Protein AF-A0A8T6LPL7-F1 (afdb_monomer_lite)

Structure (mmCIF, N/CA/C/O backbone):
data_AF-A0A8T6LPL7-F1
#
_entry.id   AF-A0A8T6LPL7-F1
#
loop_
_atom_site.group_PDB
_atom_site.id
_atom_site.type_symbol
_atom_site.label_atom_id
_atom_site.label_alt_id
_atom_site.label_comp_id
_atom_site.label_asym_id
_atom_site.label_entity_id
_atom_site.label_seq_id
_atom_site.pdbx_PDB_ins_code
_atom_site.Cartn_x
_atom_site.Cartn_y
_atom_site.Cartn_z
_atom_site.occupancy
_atom_site.B_iso_or_equiv
_atom_site.auth_seq_id
_atom_site.auth_comp_id
_atom_site.auth_asym_id
_atom_site.auth_atom_id
_atom_site.pdbx_PDB_model_num
ATOM 1 N N . MET A 1 1 ? 3.602 -15.380 -18.763 1.00 67.50 1 MET A N 1
ATOM 2 C CA . MET A 1 1 ? 3.431 -14.136 -17.983 1.00 67.50 1 MET A CA 1
ATOM 3 C C . MET A 1 1 ? 2.209 -13.417 -18.536 1.00 67.50 1 MET A C 1
ATOM 5 O O . MET A 1 1 ? 2.093 -13.347 -19.753 1.00 67.50 1 MET A O 1
ATOM 9 N N . LYS A 1 2 ? 1.263 -12.986 -17.693 1.00 82.44 2 LYS A N 1
ATOM 10 C CA . LYS A 1 2 ? 0.088 -12.222 -18.142 1.00 82.44 2 LYS A CA 1
ATOM 11 C C . LYS A 1 2 ? 0.498 -10.750 -18.225 1.00 82.44 2 LYS A C 1
ATOM 13 O O . LYS A 1 2 ? 0.851 -10.180 -17.201 1.00 82.44 2 LYS A O 1
ATOM 18 N N . ILE A 1 3 ? 0.505 -10.175 -19.425 1.00 88.38 3 ILE A N 1
ATOM 19 C CA . ILE A 1 3 ? 0.833 -8.758 -19.638 1.00 88.38 3 ILE A CA 1
ATOM 20 C C . ILE A 1 3 ? -0.462 -7.955 -19.438 1.00 88.38 3 ILE A C 1
ATOM 22 O O . ILE A 1 3 ? -1.446 -8.277 -20.113 1.00 88.38 3 ILE A O 1
ATOM 26 N N . PRO A 1 4 ? -0.522 -6.964 -18.527 1.00 91.38 4 PRO A N 1
ATOM 27 C CA . PRO A 1 4 ? -1.689 -6.096 -18.435 1.00 91.38 4 PRO A CA 1
ATOM 28 C C . PRO A 1 4 ? -1.886 -5.342 -19.754 1.00 91.38 4 PRO A C 1
ATOM 30 O O . PRO A 1 4 ? -0.917 -4.988 -20.428 1.00 91.38 4 PRO A O 1
ATOM 33 N N . THR A 1 5 ? -3.143 -5.121 -20.137 1.00 93.25 5 THR A N 1
ATOM 34 C CA . THR A 1 5 ? -3.511 -4.609 -21.469 1.00 93.25 5 THR A CA 1
ATOM 35 C C . THR A 1 5 ? -2.822 -3.295 -21.808 1.00 93.25 5 THR A C 1
ATOM 37 O O . THR A 1 5 ? -2.354 -3.129 -22.930 1.00 93.25 5 THR A O 1
ATOM 40 N N . ASP A 1 6 ? -2.661 -2.421 -20.817 1.00 91.94 6 ASP A N 1
ATOM 41 C CA . ASP A 1 6 ? -2.053 -1.099 -20.985 1.00 91.94 6 ASP A CA 1
ATOM 42 C C . ASP A 1 6 ? -0.549 -1.161 -21.295 1.00 91.94 6 ASP A C 1
ATOM 44 O O . ASP A 1 6 ? 0.022 -0.208 -21.825 1.00 91.94 6 ASP A O 1
ATOM 48 N N . TYR A 1 7 ? 0.100 -2.299 -21.023 1.00 92.44 7 TYR A N 1
ATOM 49 C CA . TYR A 1 7 ? 1.518 -2.510 -21.305 1.00 92.44 7 TYR A CA 1
ATOM 50 C C . TYR A 1 7 ? 1.777 -3.332 -22.567 1.00 92.44 7 TYR A C 1
ATOM 52 O O . TYR A 1 7 ? 2.923 -3.366 -23.004 1.00 92.44 7 TYR A O 1
ATOM 60 N N . ALA A 1 8 ? 0.772 -3.963 -23.183 1.00 91.06 8 ALA A N 1
ATOM 61 C CA . ALA A 1 8 ? 0.979 -4.903 -24.292 1.00 91.06 8 ALA A CA 1
ATOM 62 C C . ALA A 1 8 ? 1.766 -4.286 -25.466 1.00 91.06 8 ALA A C 1
ATOM 64 O O . ALA A 1 8 ? 2.808 -4.810 -25.864 1.00 91.06 8 ALA A O 1
ATOM 65 N N . ASP A 1 9 ? 1.338 -3.117 -25.951 1.00 89.31 9 ASP A N 1
ATOM 66 C CA . ASP A 1 9 ? 1.981 -2.430 -27.082 1.00 89.31 9 ASP A CA 1
ATOM 67 C C . ASP A 1 9 ? 3.326 -1.785 -26.708 1.00 89.31 9 ASP A C 1
ATOM 69 O O . ASP A 1 9 ? 4.209 -1.573 -27.547 1.00 89.31 9 ASP A O 1
ATOM 73 N N . GLY A 1 10 ? 3.482 -1.384 -25.445 1.00 93.62 10 GLY A N 1
ATOM 74 C CA . GLY A 1 10 ? 4.706 -0.773 -24.926 1.00 93.62 10 GLY A CA 1
ATOM 75 C C . GLY A 1 10 ? 5.802 -1.795 -24.646 1.00 93.62 10 GLY A C 1
ATOM 76 O O . GLY A 1 10 ? 6.973 -1.529 -24.916 1.00 93.62 10 GLY A O 1
ATOM 77 N N . TYR A 1 11 ? 5.417 -2.969 -24.151 1.00 94.31 11 TYR A N 1
ATOM 78 C CA . TYR A 1 11 ? 6.321 -4.006 -23.681 1.00 94.31 11 TYR A CA 1
ATOM 79 C C . TYR A 1 11 ? 7.197 -4.555 -24.807 1.00 94.31 11 TYR A C 1
ATOM 81 O O . TYR A 1 11 ? 8.414 -4.571 -24.654 1.00 94.31 11 TYR A O 1
ATOM 89 N N . GLU A 1 12 ? 6.631 -4.896 -25.969 1.00 93.62 12 GLU A N 1
ATOM 90 C CA . GLU A 1 12 ? 7.423 -5.409 -27.102 1.00 93.62 12 GLU A CA 1
ATOM 91 C C . GLU A 1 12 ? 8.459 -4.388 -27.598 1.00 93.62 12 GLU A C 1
ATOM 93 O O . GLU A 1 12 ? 9.617 -4.722 -27.860 1.00 93.62 12 GLU A O 1
ATOM 98 N N . ARG A 1 13 ? 8.072 -3.106 -27.656 1.00 95.75 13 ARG A N 1
ATOM 99 C CA . ARG A 1 13 ? 8.981 -2.012 -28.030 1.00 95.75 13 ARG A CA 1
ATOM 100 C C . ARG A 1 13 ? 10.089 -1.823 -26.996 1.00 95.75 13 ARG A C 1
ATOM 102 O O . ARG A 1 13 ? 11.247 -1.667 -27.370 1.00 95.75 13 ARG A O 1
ATOM 109 N N . ALA A 1 14 ? 9.749 -1.855 -25.708 1.00 95.81 14 ALA A N 1
ATOM 110 C CA . ALA A 1 14 ? 10.716 -1.733 -24.622 1.00 95.81 14 ALA A CA 1
ATOM 111 C C . ALA A 1 14 ? 11.685 -2.921 -24.596 1.00 95.81 14 ALA A C 1
ATOM 113 O O . ALA A 1 14 ? 12.893 -2.732 -24.457 1.00 95.81 14 ALA A O 1
ATOM 114 N N . ARG A 1 15 ? 11.174 -4.136 -24.813 1.00 96.00 15 ARG A N 1
ATOM 115 C CA . ARG A 1 15 ? 11.958 -5.370 -24.848 1.00 96.00 15 ARG A CA 1
ATOM 116 C C . ARG A 1 15 ? 12.956 -5.387 -26.005 1.00 96.00 15 ARG A C 1
ATOM 118 O O . ARG A 1 15 ? 14.057 -5.894 -25.833 1.00 96.00 15 ARG A O 1
ATOM 125 N N . ALA A 1 16 ? 12.626 -4.785 -27.150 1.00 96.75 16 ALA A N 1
ATOM 126 C CA . ALA A 1 16 ? 13.571 -4.617 -28.258 1.00 96.75 16 ALA A CA 1
ATOM 127 C C . ALA A 1 16 ? 14.758 -3.688 -27.921 1.00 96.75 16 ALA A C 1
ATOM 129 O O . ALA A 1 16 ? 15.818 -3.813 -28.530 1.00 96.75 16 ALA A O 1
ATOM 130 N N . VAL A 1 17 ? 14.593 -2.771 -26.958 1.00 97.62 17 VAL A N 1
ATOM 131 C CA . VAL A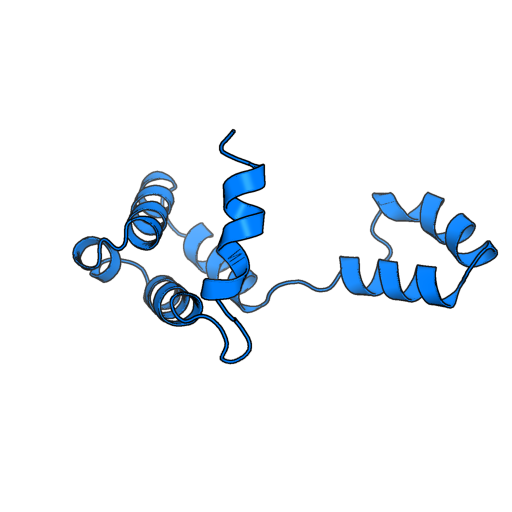 1 17 ? 15.640 -1.835 -26.511 1.00 97.62 17 VAL A CA 1
ATOM 132 C C . VAL A 1 17 ? 16.434 -2.407 -25.335 1.00 97.62 17 VAL A C 1
ATOM 134 O O . VAL A 1 17 ? 17.662 -2.402 -25.356 1.00 97.62 17 VAL A O 1
ATOM 137 N N . ASN A 1 18 ? 15.742 -2.888 -24.300 1.00 97.75 18 ASN A N 1
ATOM 138 C CA . ASN A 1 18 ? 16.343 -3.484 -23.112 1.00 97.75 18 ASN A CA 1
ATOM 139 C C . ASN A 1 18 ? 15.419 -4.580 -22.545 1.00 97.75 18 ASN A C 1
ATOM 141 O O . ASN A 1 18 ? 14.507 -4.270 -21.771 1.00 97.75 18 ASN A O 1
ATOM 145 N N . PRO A 1 19 ? 15.654 -5.856 -22.905 1.00 96.69 19 PRO A N 1
ATOM 146 C CA . PRO A 1 19 ? 14.806 -6.959 -22.469 1.00 96.69 19 PRO A CA 1
ATOM 147 C C . PRO A 1 19 ? 14.741 -7.112 -20.950 1.00 96.69 19 PRO A C 1
ATOM 149 O O . PRO A 1 19 ? 13.663 -7.271 -20.393 1.00 96.69 19 PRO A O 1
ATOM 152 N N . GLU A 1 20 ? 15.885 -7.012 -20.272 1.00 97.62 20 GLU A N 1
ATOM 153 C CA . GLU A 1 20 ? 15.971 -7.243 -18.830 1.00 97.62 20 GLU A CA 1
ATOM 154 C C . GLU A 1 20 ? 15.196 -6.184 -18.037 1.00 97.62 20 GLU A C 1
ATOM 156 O O . GLU A 1 20 ? 14.483 -6.511 -17.087 1.00 97.62 20 GLU A O 1
ATOM 161 N N . LEU A 1 21 ? 15.303 -4.913 -18.436 1.00 96.62 21 LEU A N 1
ATOM 162 C CA . LEU A 1 21 ? 14.554 -3.839 -17.792 1.00 96.62 21 LEU A CA 1
ATOM 163 C C . LEU A 1 21 ? 13.054 -3.934 -18.092 1.00 96.62 21 LEU A C 1
ATOM 165 O O . LEU A 1 21 ? 12.256 -3.725 -17.183 1.00 96.62 21 LEU A O 1
ATOM 169 N N . ALA A 1 22 ? 12.672 -4.266 -19.329 1.00 96.19 22 ALA A N 1
ATOM 170 C CA . ALA A 1 22 ? 11.269 -4.444 -19.702 1.00 96.19 22 ALA A CA 1
ATOM 171 C C . ALA A 1 22 ? 10.614 -5.578 -18.899 1.00 96.19 22 ALA A C 1
ATOM 173 O O . ALA A 1 22 ? 9.526 -5.398 -18.350 1.00 96.19 22 ALA A O 1
ATOM 174 N N . ASP A 1 23 ? 11.308 -6.711 -18.770 1.00 94.94 23 ASP A N 1
ATOM 175 C CA . ASP A 1 23 ? 10.841 -7.870 -18.008 1.00 94.94 23 ASP A CA 1
ATOM 176 C C . ASP A 1 23 ? 10.719 -7.543 -16.515 1.00 94.94 23 ASP A C 1
ATOM 178 O O . ASP A 1 23 ? 9.698 -7.851 -15.899 1.00 94.94 23 ASP A O 1
ATOM 182 N N . ARG A 1 24 ? 11.720 -6.867 -15.930 1.00 95.62 24 ARG A N 1
ATOM 183 C CA . ARG A 1 24 ? 11.666 -6.440 -14.523 1.00 95.62 24 ARG A CA 1
ATOM 184 C C . ARG A 1 24 ? 10.550 -5.442 -14.277 1.00 95.62 24 ARG A C 1
ATOM 186 O O . ARG A 1 24 ? 9.811 -5.618 -13.317 1.00 95.62 24 ARG A O 1
ATOM 193 N N . TYR A 1 25 ? 10.425 -4.415 -15.111 1.00 94.38 25 TYR A N 1
ATOM 194 C CA . TYR A 1 25 ? 9.381 -3.408 -14.956 1.00 94.38 25 TYR A CA 1
ATOM 195 C C . TYR A 1 25 ? 8.006 -4.075 -14.953 1.00 94.38 25 TYR A C 1
ATOM 197 O O . TYR A 1 25 ? 7.259 -3.926 -13.992 1.00 94.38 25 TYR A O 1
ATOM 205 N N . LEU A 1 26 ? 7.721 -4.902 -15.966 1.00 94.50 26 LEU A N 1
ATOM 206 C CA . LEU A 1 26 ? 6.461 -5.630 -16.060 1.00 94.50 26 LEU A CA 1
ATOM 207 C C . LEU A 1 26 ? 6.233 -6.542 -14.845 1.00 94.50 26 LEU A C 1
ATOM 209 O O . LEU A 1 26 ? 5.140 -6.542 -14.284 1.00 94.50 26 LEU A O 1
ATOM 213 N N . ALA A 1 27 ? 7.256 -7.274 -14.397 1.00 93.50 27 ALA A N 1
ATOM 214 C CA . ALA A 1 27 ? 7.149 -8.137 -13.225 1.00 93.50 27 ALA A CA 1
ATOM 215 C C . ALA A 1 27 ? 6.770 -7.367 -11.948 1.00 93.50 27 ALA A C 1
ATOM 217 O O . ALA A 1 27 ? 6.022 -7.901 -11.139 1.00 93.50 27 ALA A O 1
ATOM 218 N N . HIS A 1 28 ? 7.219 -6.120 -11.780 1.00 93.75 28 HIS A N 1
ATOM 219 C CA . HIS A 1 28 ? 6.866 -5.306 -10.611 1.00 93.75 28 HIS A CA 1
ATOM 220 C C . HIS A 1 28 ? 5.474 -4.664 -10.717 1.00 93.75 28 HIS A C 1
ATOM 222 O O . HIS A 1 28 ? 4.907 -4.308 -9.693 1.00 93.75 28 HIS A O 1
ATOM 228 N N . THR A 1 29 ? 4.878 -4.568 -11.914 1.00 91.94 29 THR A N 1
ATOM 229 C CA . THR A 1 29 ? 3.487 -4.075 -12.068 1.00 91.94 29 THR A CA 1
ATOM 230 C C . THR A 1 29 ? 2.423 -5.067 -11.601 1.00 91.94 29 THR A C 1
ATOM 232 O O . THR A 1 29 ? 1.262 -4.700 -11.460 1.00 91.94 29 THR A O 1
ATOM 235 N N . ILE A 1 30 ? 2.804 -6.329 -11.400 1.00 90.00 30 ILE A N 1
ATOM 236 C CA . ILE A 1 30 ? 1.899 -7.406 -10.977 1.00 90.00 30 ILE A CA 1
ATOM 237 C C . ILE A 1 30 ? 2.159 -7.858 -9.536 1.00 90.00 30 ILE A C 1
ATOM 239 O O . ILE A 1 30 ? 1.538 -8.818 -9.083 1.00 90.00 30 ILE A O 1
ATOM 243 N N . VAL A 1 31 ? 3.089 -7.206 -8.833 1.00 91.81 31 VAL A N 1
ATOM 244 C CA . VAL A 1 31 ? 3.292 -7.418 -7.398 1.00 91.81 31 VAL A CA 1
ATOM 245 C C . VAL A 1 31 ? 2.198 -6.640 -6.672 1.00 91.81 31 VAL A C 1
ATOM 247 O O . VAL A 1 31 ? 2.186 -5.414 -6.716 1.00 91.81 31 VAL A O 1
ATOM 250 N N . GLY A 1 32 ? 1.257 -7.370 -6.076 1.00 91.88 32 GLY A N 1
ATOM 251 C CA . GLY A 1 32 ? 0.225 -6.811 -5.203 1.00 91.88 32 GLY A CA 1
ATOM 252 C C . GLY A 1 32 ? 0.702 -6.670 -3.758 1.00 91.88 32 GLY A C 1
ATOM 253 O O . GLY A 1 32 ? 1.879 -6.882 -3.456 1.00 91.88 32 GLY A O 1
ATOM 254 N N . ASP A 1 33 ? -0.242 -6.363 -2.876 1.00 93.50 33 ASP A N 1
ATOM 255 C CA . ASP A 1 33 ? -0.035 -6.254 -1.435 1.00 93.50 33 ASP A CA 1
ATOM 256 C C . ASP A 1 33 ? -1.000 -7.224 -0.736 1.00 93.50 33 ASP A C 1
ATOM 258 O O . ASP A 1 33 ? -2.175 -6.900 -0.587 1.00 93.50 33 ASP A O 1
ATOM 262 N N . PRO A 1 34 ? -0.538 -8.423 -0.328 1.00 92.62 34 PRO A N 1
ATOM 263 C CA . PRO A 1 34 ? -1.410 -9.429 0.274 1.00 92.62 34 PRO A CA 1
ATOM 264 C C . PRO A 1 34 ? -2.125 -8.965 1.549 1.00 92.62 34 PRO A C 1
ATOM 266 O O . PRO A 1 34 ? -3.215 -9.457 1.838 1.00 92.62 34 PRO A O 1
ATOM 269 N N . GLU A 1 35 ? -1.522 -8.054 2.318 1.00 91.00 35 GLU A N 1
ATOM 270 C CA . GLU A 1 35 ? -2.117 -7.528 3.551 1.00 91.00 35 GLU A CA 1
ATOM 271 C C . GLU A 1 35 ? -3.235 -6.539 3.212 1.00 91.00 35 GLU A C 1
ATOM 273 O O . GLU A 1 35 ? -4.348 -6.661 3.729 1.00 91.00 35 GLU A O 1
ATOM 278 N N . ALA A 1 36 ? -2.983 -5.625 2.271 1.00 91.50 36 ALA A N 1
ATOM 279 C CA . ALA A 1 36 ? -4.009 -4.711 1.779 1.00 91.50 36 ALA A CA 1
ATOM 280 C C . ALA A 1 36 ? -5.121 -5.441 1.002 1.00 91.50 36 ALA A C 1
ATOM 282 O O . ALA A 1 36 ? -6.289 -5.086 1.135 1.00 91.50 36 ALA A O 1
ATOM 283 N N . ASP A 1 37 ? -4.794 -6.480 0.229 1.00 94.06 37 ASP A N 1
ATOM 284 C CA . ASP A 1 37 ? -5.766 -7.292 -0.510 1.00 94.06 37 ASP A CA 1
ATOM 285 C C . ASP A 1 37 ? -6.754 -7.970 0.456 1.00 94.06 37 ASP A C 1
ATOM 287 O O . ASP A 1 37 ? -7.970 -7.897 0.254 1.00 94.06 37 ASP A O 1
ATOM 291 N N . ALA A 1 38 ? -6.245 -8.571 1.540 1.00 93.44 38 ALA A N 1
ATOM 292 C CA . ALA A 1 38 ? -7.071 -9.163 2.591 1.00 93.44 38 ALA A CA 1
ATOM 293 C C . ALA A 1 38 ? -7.92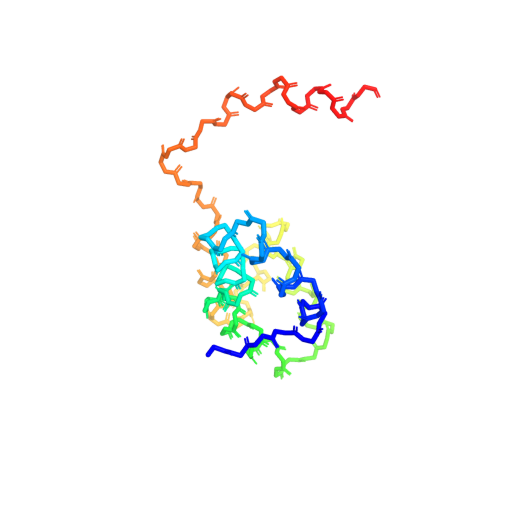2 -8.106 3.311 1.00 93.44 38 ALA A C 1
ATOM 295 O O . ALA A 1 38 ? -9.107 -8.328 3.572 1.00 93.44 38 ALA A O 1
ATOM 296 N N . LEU A 1 39 ? -7.344 -6.931 3.583 1.00 93.88 39 LEU A N 1
ATOM 297 C CA . LEU A 1 39 ? -8.071 -5.827 4.197 1.00 93.88 39 LEU A CA 1
ATOM 298 C C . LEU A 1 39 ? -9.237 -5.359 3.320 1.00 93.88 39 LEU A C 1
ATOM 300 O O . LEU A 1 39 ? -10.348 -5.163 3.811 1.00 93.88 39 LEU A O 1
ATOM 304 N N . MET A 1 40 ? -9.007 -5.206 2.017 1.00 94.31 40 MET A N 1
ATOM 305 C CA . MET A 1 40 ? -10.038 -4.793 1.068 1.00 94.31 40 MET A CA 1
ATOM 306 C C . MET A 1 40 ? -11.162 -5.825 0.950 1.00 94.31 40 MET A C 1
ATOM 308 O O . MET A 1 40 ? -12.325 -5.437 0.820 1.00 94.31 40 MET A O 1
ATOM 312 N N . GLU A 1 41 ? -10.846 -7.121 1.024 1.00 95.00 41 GLU A N 1
ATOM 313 C CA . GLU A 1 41 ? -11.855 -8.182 1.068 1.00 95.00 41 GLU A CA 1
ATOM 314 C C . GLU A 1 41 ? -12.761 -8.034 2.301 1.00 95.00 41 GLU A C 1
ATOM 316 O O . GLU A 1 41 ? -13.986 -8.060 2.168 1.00 95.00 41 GLU A O 1
ATOM 321 N N . GLU A 1 42 ? -12.192 -7.772 3.478 1.00 93.44 42 GLU A N 1
ATOM 322 C CA . GLU A 1 42 ? -12.959 -7.595 4.716 1.00 93.44 42 GLU A CA 1
ATOM 323 C C . GLU A 1 42 ? -13.796 -6.308 4.717 1.00 93.44 42 GLU A C 1
ATOM 325 O O . GLU A 1 42 ? -14.984 -6.332 5.048 1.00 93.44 42 GLU A O 1
ATOM 330 N N . LEU A 1 43 ? -13.220 -5.190 4.267 1.00 93.69 43 LEU A N 1
ATOM 331 C CA . LEU A 1 43 ? -13.934 -3.915 4.160 1.00 93.69 43 LEU A CA 1
ATOM 332 C C . LEU A 1 43 ? -15.085 -3.972 3.149 1.00 93.69 43 LEU A C 1
ATOM 334 O O . LEU A 1 43 ? -16.085 -3.277 3.326 1.00 93.69 43 LEU A O 1
ATOM 338 N N . SER A 1 44 ? -14.989 -4.818 2.117 1.00 95.19 44 SER A N 1
ATOM 339 C CA . SER A 1 44 ? -16.050 -4.968 1.112 1.00 95.19 44 SER A CA 1
ATOM 340 C C . SER A 1 44 ? -17.365 -5.528 1.674 1.00 95.19 44 SER A C 1
ATOM 342 O O . SER A 1 44 ? -18.414 -5.374 1.046 1.00 95.19 44 SER A O 1
ATOM 344 N N . ALA A 1 45 ? -17.325 -6.153 2.856 1.00 94.50 45 ALA A N 1
ATOM 345 C CA . ALA A 1 45 ? -18.498 -6.683 3.546 1.00 94.50 45 ALA A CA 1
ATOM 346 C C . ALA A 1 45 ? -19.231 -5.639 4.412 1.00 94.50 45 ALA A C 1
ATOM 348 O O . ALA A 1 45 ? -20.318 -5.929 4.920 1.00 94.50 45 ALA A O 1
ATOM 349 N N . LEU A 1 46 ? -18.651 -4.451 4.606 1.00 94.69 46 LEU A N 1
ATOM 350 C CA . LEU A 1 46 ? -19.199 -3.386 5.446 1.00 94.69 46 LEU A CA 1
ATOM 351 C C . LEU A 1 46 ? -19.990 -2.353 4.637 1.00 94.69 46 LEU A C 1
ATOM 353 O O . LEU A 1 46 ? -19.845 -2.221 3.421 1.00 94.69 46 LEU A O 1
ATOM 357 N N . ASP A 1 47 ? -20.810 -1.572 5.342 1.00 96.69 47 ASP A N 1
ATOM 358 C CA . ASP A 1 47 ? -21.430 -0.387 4.754 1.00 96.69 47 ASP A CA 1
ATOM 359 C C . ASP A 1 47 ? -20.367 0.699 4.457 1.00 96.69 47 ASP A C 1
ATOM 361 O O . ASP A 1 47 ? -19.470 0.909 5.282 1.00 96.69 47 ASP A O 1
ATOM 365 N N . PRO A 1 48 ? -20.447 1.426 3.324 1.00 95.31 48 PRO A N 1
ATOM 366 C CA . PRO A 1 48 ? -19.463 2.449 2.968 1.00 95.31 48 PRO A CA 1
ATOM 367 C C . PRO A 1 48 ? -19.248 3.540 4.026 1.00 95.31 48 PRO A C 1
ATOM 369 O O . PRO A 1 48 ? -18.117 3.997 4.200 1.00 95.31 48 PRO A O 1
ATOM 372 N N . GLU A 1 49 ? -20.290 3.954 4.755 1.00 96.12 49 GLU A N 1
ATOM 373 C CA . GLU A 1 49 ? -20.151 4.945 5.829 1.00 96.12 49 GLU A CA 1
ATOM 374 C C . GLU A 1 49 ? -19.369 4.367 7.014 1.00 96.12 49 GLU A C 1
ATOM 376 O O . GLU A 1 49 ? -18.566 5.068 7.633 1.00 96.12 49 GLU A O 1
ATOM 381 N N . GLN A 1 50 ? -19.547 3.073 7.304 1.00 94.94 50 GLN A N 1
ATOM 382 C CA . GLN A 1 50 ? -18.772 2.375 8.331 1.00 94.94 50 GLN A CA 1
ATOM 383 C C . GLN A 1 50 ? -17.305 2.231 7.931 1.00 94.94 50 GLN A C 1
ATOM 385 O O . GLN A 1 50 ? -16.436 2.498 8.760 1.00 94.94 50 GLN A O 1
ATOM 390 N N . VAL A 1 51 ? -17.031 1.863 6.673 1.00 95.25 51 VAL A N 1
ATOM 391 C CA . VAL A 1 51 ? -15.662 1.795 6.135 1.00 95.25 51 VAL A CA 1
ATOM 392 C C . VAL A 1 51 ? -14.973 3.143 6.297 1.00 95.25 51 VAL A C 1
ATOM 394 O O . VAL A 1 51 ? -13.896 3.216 6.884 1.00 95.25 51 VAL A O 1
ATOM 397 N N . TYR A 1 52 ? -15.616 4.220 5.837 1.00 94.81 52 TYR A N 1
ATOM 398 C CA . TYR A 1 52 ? -15.067 5.567 5.949 1.00 94.81 52 TYR A CA 1
ATOM 399 C C . TYR A 1 52 ? -14.795 5.951 7.408 1.00 94.81 52 TYR A C 1
ATOM 401 O O . TYR A 1 52 ? -13.702 6.409 7.729 1.00 94.81 52 TYR A O 1
ATOM 409 N N . ARG A 1 53 ? -15.760 5.704 8.303 1.00 95.12 53 ARG A N 1
ATOM 410 C CA . ARG A 1 53 ? -15.625 6.001 9.733 1.00 95.12 53 ARG A CA 1
ATOM 411 C C . ARG A 1 53 ? -14.426 5.289 10.360 1.00 95.12 53 ARG A C 1
ATOM 413 O O . ARG A 1 53 ? -13.692 5.914 11.115 1.00 95.12 53 ARG A O 1
ATOM 420 N N . PHE A 1 54 ? -14.229 4.002 10.074 1.00 94.88 54 PHE A N 1
ATOM 421 C CA . PHE A 1 54 ? -13.122 3.247 10.662 1.00 94.88 54 PHE A CA 1
ATOM 422 C C . PHE A 1 54 ? -11.762 3.613 10.063 1.00 94.88 54 PHE A C 1
ATOM 424 O O . PHE A 1 54 ? -10.788 3.709 10.805 1.00 94.88 54 PHE A O 1
ATOM 431 N N . LEU A 1 55 ? -11.687 3.856 8.750 1.00 93.50 55 LEU A N 1
ATOM 432 C CA . LEU A 1 55 ? -10.449 4.315 8.116 1.00 93.50 55 LEU A CA 1
ATOM 433 C C . LEU A 1 55 ? -10.034 5.688 8.644 1.00 93.50 55 LEU A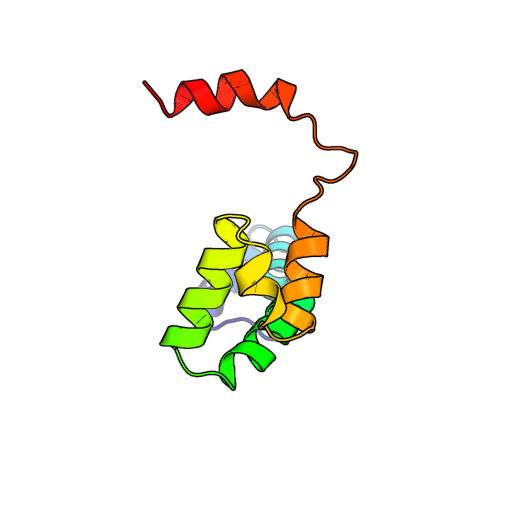 C 1
ATOM 435 O O . LEU A 1 55 ? -8.869 5.879 8.979 1.00 93.50 55 LEU A O 1
ATOM 439 N N . GLN A 1 56 ? -10.985 6.617 8.772 1.00 94.38 56 GLN A N 1
ATOM 440 C CA . GLN A 1 56 ? -10.712 7.923 9.359 1.00 94.38 56 GLN A CA 1
ATOM 441 C C 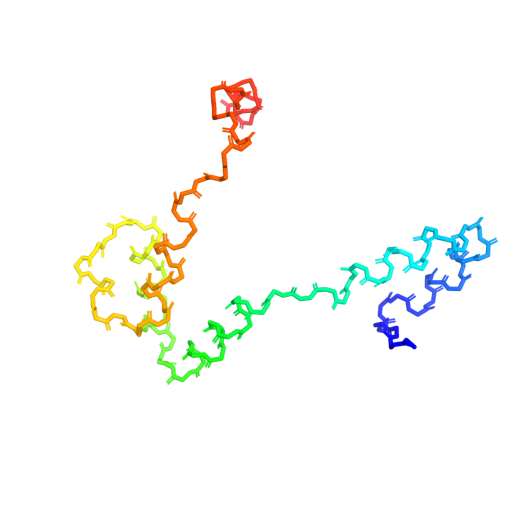. GLN A 1 56 ? -10.245 7.786 10.813 1.00 94.38 56 GLN A C 1
ATOM 443 O O . GLN A 1 56 ? -9.235 8.377 11.173 1.00 94.38 56 GLN A O 1
ATOM 448 N N . ALA A 1 57 ? -10.912 6.954 11.619 1.00 92.88 57 ALA A N 1
ATOM 449 C CA . ALA A 1 57 ? -10.504 6.714 13.000 1.00 92.88 57 ALA A CA 1
ATOM 450 C C . ALA A 1 57 ? -9.065 6.189 13.117 1.00 92.88 57 ALA A C 1
ATOM 452 O O . ALA A 1 57 ? -8.342 6.613 14.011 1.00 92.88 57 ALA A O 1
ATOM 453 N N . GLY A 1 58 ? -8.627 5.302 12.220 1.00 90.69 58 GLY A N 1
ATOM 454 C CA . GLY A 1 58 ? -7.239 4.835 12.216 1.00 90.69 58 GLY A CA 1
ATOM 455 C C . GLY A 1 58 ? -6.229 5.881 11.754 1.00 90.69 58 GLY A C 1
ATOM 456 O O . GLY A 1 58 ? -5.121 5.924 12.270 1.00 90.69 58 GLY A O 1
ATOM 457 N N . MET A 1 59 ? -6.610 6.772 10.835 1.00 90.50 59 MET A N 1
ATOM 458 C CA . MET A 1 59 ? -5.753 7.889 10.418 1.00 90.50 59 MET A CA 1
ATOM 459 C C . MET A 1 59 ? -5.627 8.983 11.487 1.00 90.50 59 MET A C 1
ATOM 461 O O . MET A 1 59 ? -4.567 9.591 11.605 1.00 90.50 59 MET A O 1
ATOM 465 N N . ASP A 1 60 ? -6.701 9.231 12.238 1.00 91.88 60 ASP A N 1
ATOM 466 C CA . ASP A 1 60 ? -6.780 10.257 13.285 1.00 91.88 60 ASP A CA 1
ATOM 467 C C . ASP A 1 60 ? -6.381 9.710 14.681 1.00 91.88 60 ASP A C 1
ATOM 469 O O . ASP A 1 60 ? -6.520 10.412 15.684 1.00 91.88 60 ASP A O 1
ATOM 473 N N . GLU A 1 61 ? -5.881 8.467 14.758 1.00 83.06 61 GLU A N 1
ATOM 474 C CA . GLU A 1 61 ? -5.475 7.765 15.993 1.00 83.06 61 GLU A CA 1
ATOM 475 C C . GLU A 1 61 ? -6.605 7.667 17.054 1.00 83.06 61 GLU A C 1
ATOM 477 O O . GLU A 1 61 ? -6.384 7.653 18.271 1.00 83.06 61 GLU A O 1
ATOM 482 N N . GLU A 1 62 ? -7.863 7.563 16.611 1.00 88.81 62 GLU A N 1
ATOM 483 C CA . GLU A 1 62 ? -9.054 7.463 17.463 1.00 88.81 62 GLU A CA 1
ATOM 484 C C . GLU A 1 62 ? -9.289 6.025 17.966 1.00 88.81 62 GLU A C 1
ATOM 486 O O . GLU A 1 62 ? -10.238 5.331 17.581 1.00 88.81 62 GLU A O 1
ATOM 491 N N . ALA A 1 63 ? -8.437 5.578 18.894 1.00 84.06 63 ALA A N 1
ATOM 492 C CA . ALA A 1 63 ? -8.416 4.200 19.399 1.00 84.06 63 ALA A CA 1
ATOM 493 C C . ALA A 1 63 ? -9.767 3.683 19.940 1.00 84.06 63 ALA A C 1
ATOM 495 O O . ALA A 1 63 ? -10.046 2.489 19.879 1.00 84.06 63 ALA A O 1
ATOM 496 N N . GLU A 1 64 ? -10.624 4.555 20.481 1.00 89.31 64 GLU A N 1
ATOM 497 C CA . GLU A 1 64 ? -11.957 4.173 20.972 1.00 89.31 64 GLU A CA 1
ATOM 498 C C . GLU A 1 64 ? -12.877 3.694 19.839 1.00 89.31 64 GLU A C 1
ATOM 500 O O . GLU A 1 64 ? -13.587 2.706 20.003 1.00 89.31 64 GLU A O 1
ATOM 505 N N . VAL A 1 65 ? -12.837 4.362 18.683 1.00 86.19 65 VAL A N 1
ATOM 506 C CA . VAL A 1 65 ? -13.666 4.031 17.514 1.00 86.19 65 VAL A CA 1
ATOM 507 C C . VAL A 1 65 ? -13.125 2.789 16.804 1.00 86.19 65 VAL A C 1
ATOM 509 O O . VAL A 1 65 ? -13.900 1.965 16.317 1.00 86.19 65 VAL A O 1
ATOM 512 N N . LEU A 1 66 ? -11.801 2.615 16.793 1.00 88.69 66 LEU A N 1
ATOM 513 C CA . LEU A 1 66 ? -11.137 1.441 16.222 1.00 88.69 66 LEU A CA 1
ATOM 514 C C . LEU A 1 66 ? -11.432 0.139 16.979 1.00 88.69 66 LEU A C 1
ATOM 516 O O . LEU A 1 66 ? -11.433 -0.921 16.362 1.00 88.69 66 LEU A O 1
ATOM 520 N N . ARG A 1 67 ? -11.745 0.178 18.282 1.00 90.00 67 ARG A N 1
ATOM 521 C CA . ARG A 1 67 ? -12.118 -1.039 19.039 1.00 90.00 67 ARG A CA 1
ATOM 522 C C . ARG A 1 67 ? -13.368 -1.729 18.503 1.00 90.00 67 ARG A C 1
ATOM 524 O O . ARG A 1 67 ? -13.503 -2.940 18.663 1.00 90.00 67 ARG A O 1
ATOM 531 N N . ASP A 1 68 ? -14.254 -0.966 17.870 1.00 91.88 68 ASP A N 1
ATOM 532 C CA . ASP A 1 68 ? -15.468 -1.481 17.237 1.00 91.88 68 ASP A CA 1
ATOM 533 C C . ASP A 1 68 ? -15.229 -1.944 15.789 1.00 91.88 68 ASP A C 1
ATOM 535 O O . ASP A 1 68 ? -16.147 -2.456 15.142 1.00 91.88 68 ASP A O 1
ATOM 539 N N . ALA A 1 69 ? -14.020 -1.746 15.255 1.00 91.50 69 ALA A N 1
ATOM 540 C CA . ALA A 1 69 ? -13.661 -2.157 13.909 1.00 91.50 69 ALA A CA 1
ATOM 541 C C . ALA A 1 69 ? -13.406 -3.670 13.822 1.00 91.50 69 ALA A C 1
ATOM 543 O O . ALA A 1 69 ? -13.119 -4.318 14.834 1.00 91.50 69 ALA A O 1
ATOM 544 N N . PRO A 1 70 ? -13.451 -4.254 12.613 1.00 93.56 70 PRO A N 1
ATOM 545 C CA . PRO A 1 70 ? -13.071 -5.645 12.433 1.00 93.56 70 PRO A CA 1
ATOM 546 C C . PRO A 1 70 ? -11.620 -5.915 12.888 1.00 93.56 70 PRO A C 1
ATOM 548 O O . PRO A 1 70 ? -10.758 -5.047 12.711 1.00 93.56 70 PRO A O 1
ATOM 551 N N . PRO A 1 71 ? -11.313 -7.100 13.456 1.00 92.56 71 PRO A N 1
ATOM 552 C CA . PRO A 1 71 ? -9.993 -7.390 14.023 1.00 92.56 71 PRO A CA 1
ATOM 553 C C . PRO A 1 71 ? -8.827 -7.220 13.044 1.00 92.56 71 PRO A C 1
ATOM 555 O O . PRO A 1 71 ? -7.740 -6.814 13.460 1.00 92.56 71 PRO A O 1
ATOM 558 N N . LEU A 1 72 ? -9.042 -7.506 11.753 1.00 92.75 72 LEU A N 1
ATOM 559 C CA . LEU A 1 72 ? -8.013 -7.323 10.732 1.00 92.75 72 LEU A CA 1
ATOM 560 C C . LEU A 1 72 ? -7.650 -5.848 10.552 1.00 92.75 72 LEU A C 1
ATOM 562 O O . LEU A 1 72 ? -6.473 -5.536 10.422 1.00 92.75 72 LEU A O 1
ATOM 566 N N . LEU A 1 73 ? -8.630 -4.939 10.605 1.00 91.56 73 LEU A N 1
ATOM 567 C CA . LEU A 1 73 ? -8.372 -3.503 10.492 1.00 91.56 73 LEU A CA 1
ATOM 568 C C . LEU A 1 73 ? -7.608 -2.974 11.713 1.00 91.56 73 LEU A C 1
ATOM 570 O O . LEU A 1 73 ? -6.709 -2.157 11.551 1.00 91.56 73 LEU A O 1
ATOM 574 N N . GLN A 1 74 ? -7.918 -3.476 12.914 1.00 91.19 74 GLN A N 1
ATOM 575 C CA . GLN A 1 74 ? -7.149 -3.152 14.124 1.00 91.19 74 GLN A CA 1
ATOM 576 C C . GLN A 1 74 ? -5.689 -3.604 13.975 1.00 91.19 74 GLN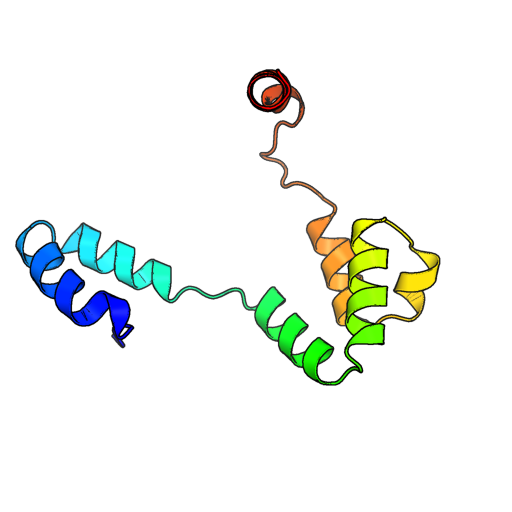 A C 1
ATOM 578 O O . GLN A 1 74 ? -4.771 -2.804 14.118 1.00 91.19 74 GLN A O 1
ATOM 583 N N . SER A 1 75 ? -5.485 -4.868 13.585 1.00 90.69 75 SER A N 1
ATOM 584 C CA . SER A 1 75 ? -4.144 -5.444 13.404 1.00 90.69 75 SER A CA 1
ATOM 585 C C . SER A 1 75 ? -3.350 -4.756 12.290 1.00 90.69 75 SER A C 1
ATOM 587 O O . SER A 1 75 ? -2.130 -4.651 12.378 1.00 90.69 75 SER A O 1
ATOM 589 N N . PHE A 1 76 ? -4.032 -4.295 11.238 1.00 92.31 76 PHE A N 1
ATOM 590 C CA . PHE A 1 76 ? -3.422 -3.538 10.153 1.00 92.31 76 PHE A CA 1
ATOM 591 C C . PHE A 1 76 ? -2.842 -2.214 10.658 1.00 92.31 76 PHE A C 1
ATOM 593 O O . PHE A 1 76 ? -1.664 -1.953 10.423 1.00 92.31 76 PHE A O 1
ATOM 600 N N . PHE A 1 77 ? -3.628 -1.413 11.388 1.00 90.62 77 PHE A N 1
ATOM 601 C CA . PHE A 1 77 ? -3.148 -0.142 11.941 1.00 90.62 77 PHE A CA 1
ATOM 602 C C . PHE A 1 77 ? -2.008 -0.343 12.945 1.00 90.62 77 PHE A C 1
ATOM 604 O O . PHE A 1 77 ? -0.959 0.280 12.782 1.00 90.62 77 PHE A O 1
ATOM 611 N N . ASP A 1 78 ? -2.139 -1.309 13.861 1.00 88.12 78 ASP A N 1
ATOM 612 C CA . ASP A 1 78 ? -1.062 -1.679 14.792 1.00 88.12 78 ASP A CA 1
ATOM 613 C C . ASP A 1 78 ? 0.254 -2.020 14.055 1.00 88.12 78 ASP A C 1
ATOM 615 O O . ASP A 1 78 ? 1.353 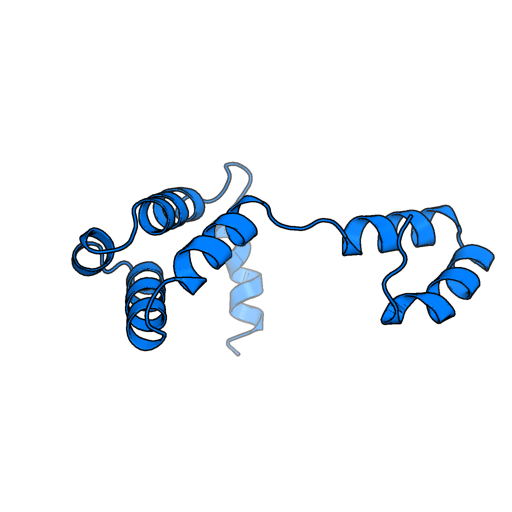-1.741 14.542 1.00 88.12 78 ASP A O 1
ATOM 619 N N . GLY A 1 79 ? 0.157 -2.637 12.872 1.00 87.62 79 GLY A N 1
ATOM 620 C CA . GLY A 1 79 ? 1.303 -3.045 12.060 1.00 87.62 79 GLY A CA 1
ATOM 621 C C . GLY A 1 79 ? 1.989 -1.905 11.301 1.00 87.62 79 GLY A C 1
ATOM 622 O O . GLY A 1 79 ? 3.209 -1.940 11.133 1.00 87.62 79 GLY A O 1
ATOM 623 N N . ILE A 1 80 ? 1.238 -0.896 10.849 1.00 88.62 80 ILE A N 1
ATOM 624 C CA . ILE A 1 80 ? 1.772 0.200 10.017 1.00 88.62 80 ILE A CA 1
ATOM 625 C C . ILE A 1 80 ? 2.194 1.438 10.816 1.00 88.62 80 ILE A C 1
ATOM 627 O O . ILE A 1 80 ? 2.885 2.301 10.275 1.00 88.62 80 ILE A O 1
ATOM 631 N N . GLU A 1 81 ? 1.809 1.532 12.090 1.00 86.00 81 GLU A N 1
ATOM 632 C CA . GLU A 1 81 ? 2.142 2.669 12.959 1.00 86.00 81 GLU A CA 1
ATOM 633 C C . GLU A 1 81 ? 3.641 2.795 13.254 1.00 86.00 81 GLU A C 1
ATOM 635 O O . GLU A 1 81 ? 4.135 3.892 13.517 1.00 86.00 81 GLU A O 1
ATOM 640 N N . THR A 1 82 ? 4.388 1.688 13.210 1.00 88.25 82 THR A N 1
ATOM 641 C CA . THR A 1 82 ? 5.811 1.683 13.565 1.00 88.25 82 THR A CA 1
ATOM 642 C C . THR A 1 82 ? 6.689 1.764 12.314 1.00 88.25 82 THR A C 1
ATOM 644 O O . THR A 1 82 ? 6.741 0.804 11.540 1.00 88.25 82 THR A O 1
ATOM 647 N N . PRO A 1 83 ? 7.450 2.859 12.114 1.00 90.81 83 PRO A N 1
ATOM 648 C CA . PRO A 1 83 ? 8.407 2.935 11.021 1.00 90.81 83 PRO A CA 1
ATOM 649 C C . PRO A 1 83 ? 9.461 1.820 11.124 1.00 90.81 83 PRO A C 1
ATOM 651 O O . PRO A 1 83 ? 9.924 1.511 12.226 1.00 90.81 83 PRO A O 1
ATOM 654 N N . PRO A 1 84 ? 9.906 1.244 9.994 1.00 92.06 84 PRO A N 1
ATOM 655 C CA . PRO A 1 84 ? 11.014 0.296 9.991 1.00 92.06 84 PRO A CA 1
ATOM 656 C C . PRO A 1 84 ? 12.297 0.874 10.608 1.00 92.06 84 PRO A C 1
ATOM 658 O O . PRO A 1 84 ? 12.578 2.060 10.463 1.00 92.06 84 PRO A O 1
ATOM 661 N N . GLU A 1 85 ? 13.145 0.021 11.193 1.00 95.06 85 GLU A N 1
ATOM 662 C CA . GLU A 1 85 ? 14.382 0.433 11.891 1.00 95.06 85 GLU A CA 1
ATOM 663 C C . GLU A 1 85 ? 15.359 1.256 11.037 1.00 95.06 85 GLU A C 1
ATOM 665 O O . GLU A 1 85 ? 16.179 2.007 11.560 1.00 95.06 85 GLU A O 1
ATOM 670 N N . TRP A 1 86 ? 15.303 1.097 9.715 1.00 95.75 86 TRP A N 1
ATOM 671 C CA . TRP A 1 86 ? 16.159 1.827 8.785 1.00 95.75 86 TRP A CA 1
ATOM 672 C C . TRP A 1 86 ? 15.674 3.259 8.505 1.00 95.75 86 TRP A C 1
ATOM 674 O O . TRP A 1 86 ? 16.385 4.012 7.837 1.00 95.75 86 TRP A O 1
ATOM 684 N N . VAL A 1 87 ? 14.481 3.642 8.973 1.00 95.75 87 VAL A N 1
ATOM 685 C CA . VAL A 1 87 ? 13.910 4.976 8.761 1.00 95.75 87 VAL A CA 1
ATOM 686 C C . VAL A 1 87 ? 14.529 5.989 9.726 1.00 95.75 87 VAL A C 1
ATOM 688 O O . VAL A 1 87 ? 14.396 5.876 10.940 1.00 95.75 87 VAL A O 1
ATOM 691 N N . ASP A 1 88 ? 15.149 7.031 9.168 1.00 95.38 88 ASP A N 1
ATOM 692 C CA . ASP A 1 88 ? 15.642 8.202 9.899 1.00 95.38 88 ASP A CA 1
ATOM 693 C C . ASP A 1 88 ? 14.693 9.391 9.681 1.00 95.38 88 ASP A C 1
ATOM 695 O O . ASP A 1 88 ? 14.762 10.084 8.661 1.00 95.38 88 ASP A O 1
ATOM 699 N N . LEU A 1 89 ? 13.787 9.616 10.637 1.00 94.31 89 LEU A N 1
ATOM 700 C CA . LEU A 1 89 ? 12.803 10.702 10.566 1.00 94.31 89 LEU A CA 1
ATOM 701 C C . LEU A 1 89 ? 13.454 12.094 10.642 1.00 94.31 89 LEU A C 1
ATOM 703 O O . LEU A 1 89 ? 12.943 13.042 10.037 1.00 94.31 89 LEU A O 1
ATOM 707 N N . ASP A 1 90 ? 14.599 12.236 11.316 1.00 94.44 90 ASP A N 1
ATOM 708 C CA . ASP A 1 90 ? 15.290 13.525 11.447 1.00 94.44 90 ASP A CA 1
ATOM 709 C C . ASP A 1 90 ? 15.861 13.992 10.096 1.00 94.44 90 ASP A C 1
ATOM 711 O O . ASP A 1 90 ? 15.918 15.196 9.802 1.00 94.44 90 ASP A O 1
ATOM 715 N N . ALA A 1 91 ? 16.203 13.046 9.215 1.00 95.88 91 ALA A N 1
ATOM 716 C CA . ALA A 1 91 ? 16.661 13.332 7.859 1.00 95.88 91 ALA A CA 1
ATOM 717 C C . ALA A 1 91 ? 15.572 13.941 6.950 1.00 95.88 91 ALA A C 1
ATOM 719 O O . ALA A 1 91 ? 15.900 14.500 5.898 1.00 95.88 91 ALA A O 1
ATOM 720 N N . PHE A 1 92 ? 14.286 13.890 7.324 1.00 94.88 92 PHE A N 1
ATOM 721 C CA . PHE A 1 92 ? 13.182 14.322 6.452 1.00 94.88 92 PHE A CA 1
ATOM 722 C C . PHE A 1 92 ? 13.010 15.848 6.399 1.00 94.88 92 PHE A C 1
ATOM 724 O O . PHE A 1 92 ? 12.451 16.387 5.437 1.00 94.88 92 PHE A O 1
ATOM 731 N N . GLY A 1 93 ? 13.523 16.575 7.397 1.00 94.88 93 GLY A N 1
ATOM 732 C CA . GLY A 1 93 ? 13.307 18.017 7.563 1.00 94.88 93 GLY A CA 1
ATOM 733 C C . GLY A 1 93 ? 13.587 18.882 6.319 1.00 94.88 93 GLY A C 1
ATOM 734 O O . GLY A 1 93 ? 12.764 19.744 5.992 1.00 94.88 93 GLY A O 1
ATOM 735 N N . PRO A 1 94 ? 14.716 18.711 5.599 1.00 94.75 94 PRO A N 1
ATOM 736 C CA . PRO A 1 94 ? 14.978 19.441 4.358 1.00 94.75 94 PRO A CA 1
ATOM 737 C C . PRO A 1 94 ? 13.933 19.192 3.262 1.00 94.75 94 PRO A C 1
ATOM 739 O O . PRO A 1 94 ? 13.531 20.146 2.597 1.00 94.75 94 PRO A O 1
ATOM 742 N N . GLY A 1 95 ? 13.480 17.943 3.104 1.00 93.81 95 GLY A N 1
ATOM 743 C CA . GLY A 1 95 ? 12.462 17.561 2.125 1.00 93.81 95 GLY A CA 1
ATOM 744 C C . GLY A 1 95 ? 11.105 18.182 2.445 1.00 93.81 95 GLY A C 1
ATOM 745 O O . GLY A 1 95 ? 10.508 18.816 1.582 1.00 93.81 95 GLY A O 1
ATOM 746 N N . ILE A 1 96 ? 10.671 18.116 3.707 1.00 94.56 96 ILE A N 1
ATOM 747 C CA . ILE A 1 96 ? 9.416 18.737 4.167 1.00 94.56 96 ILE A CA 1
ATOM 748 C C . ILE A 1 96 ? 9.419 20.242 3.858 1.00 94.56 96 ILE A C 1
ATOM 750 O O . ILE A 1 96 ? 8.501 20.766 3.227 1.00 94.56 96 ILE A O 1
ATOM 754 N N . ARG A 1 97 ? 10.497 20.955 4.213 1.00 94.38 97 ARG A N 1
ATOM 755 C CA . ARG A 1 97 ? 10.609 22.407 3.973 1.00 94.38 97 ARG A CA 1
ATOM 756 C C . ARG A 1 97 ? 10.583 22.803 2.495 1.00 94.38 97 ARG A C 1
ATOM 758 O O . ARG A 1 97 ? 10.318 23.967 2.200 1.00 94.38 97 ARG A O 1
ATOM 765 N N . MET A 1 98 ? 10.878 21.890 1.570 1.00 94.19 98 MET A N 1
ATOM 766 C CA . MET A 1 98 ? 10.800 22.169 0.135 1.00 94.19 98 MET A CA 1
ATOM 767 C C . MET A 1 98 ? 9.350 22.344 -0.345 1.00 94.19 98 MET A C 1
ATOM 769 O O . MET A 1 98 ? 9.125 23.148 -1.246 1.00 94.19 98 MET A O 1
ATOM 773 N N . PHE A 1 99 ? 8.383 21.651 0.266 1.00 90.38 99 PHE A N 1
ATOM 774 C CA . PHE A 1 99 ? 6.973 21.660 -0.153 1.00 90.38 99 PHE A CA 1
ATOM 775 C C . PHE A 1 99 ? 6.094 22.691 0.576 1.00 90.38 99 PHE A C 1
ATOM 777 O O . PHE A 1 99 ? 4.999 22.983 0.109 1.00 90.38 99 PHE A O 1
ATOM 784 N N . HIS A 1 100 ? 6.566 23.276 1.681 1.00 83.75 100 HIS A N 1
ATOM 785 C CA . HIS A 1 100 ? 5.816 24.244 2.501 1.00 83.75 100 HIS A CA 1
ATOM 786 C C . HIS A 1 100 ? 6.334 25.693 2.375 1.00 83.75 100 HIS A C 1
ATOM 788 O O . HIS A 1 100 ? 6.371 26.423 3.366 1.00 83.75 100 HIS A O 1
ATOM 794 N N . ARG A 1 101 ? 6.787 26.097 1.181 1.00 61.19 101 ARG A N 1
ATOM 795 C CA . ARG A 1 101 ? 7.215 27.480 0.901 1.00 61.19 101 ARG A CA 1
ATOM 796 C C . ARG A 1 101 ? 6.069 28.386 0.482 1.00 61.19 101 ARG A C 1
ATOM 798 O O . ARG A 1 101 ? 5.232 27.926 -0.321 1.00 61.19 101 ARG A O 1
#

Secondary structure (DSSP, 8-state):
----GGGHHHHHHHHHH-HHHHHHHHHHHT---HHHHHHHHHHTTS-HHHHHHHHHHHHTT-HHHHTTS-HHHHHHHHHHSS--TT--SGGGHHHHHHH--

Radius of gyration: 19.88 Å; chains: 1; bounding box: 38×42×49 Å

Sequence (101 aa):
MKIPTDYADGYERARAVNPELADRYLAHTIVGDPEADALMEELSALDPEQVYRFLQAGMDEEAEVLRDAPPLLQSFFDGIETPPEWVDLDAFGPGIRMFHR

Foldseek 3Di:
DDQPPVCPVVLVVVCVVPVVVSVVVRVVVPDDDPLVVVVVVVLVVDDPVLSVQLVVCLVVVVVVSVVPPDPSSVVVSVVPVDDPPPDDPVVCVVVVVVPVD

pLDDT: mean 92.18, std 5.08, range [61.19, 97.75]